Protein AF-A0A2V6I9Y5-F1 (afdb_monomer_lite)

Sequence (95 aa):
MKIVIERTWASLIGVASTTIGILTFGSIVHIPTLDAVVHIITGVIFIAGAWINKGQYVGRTNRWLGIVYIVFGAIGMNWAHIIVGIISILVGLLT

Radius of gyration: 13.52 Å; chains: 1; bounding box: 34×25×37 Å

Foldseek 3Di:
DVLVLLLVVLLVQLVVLLVQLVVVVVVNHDDPNVSSVVSVVSSVCSNCCCPVVSNPCQLVVLQVQLVVLCVVCVVVVNVVSNVSSVVSNVSSVVD

pLDDT: mean 84.69, std 4.12, range [64.62, 90.94]

Structure (mmCIF, N/CA/C/O backbone):
data_AF-A0A2V6I9Y5-F1
#
_entry.id   AF-A0A2V6I9Y5-F1
#
loop_
_atom_site.group_PDB
_atom_site.id
_atom_site.type_symbol
_atom_site.label_atom_id
_atom_site.label_alt_id
_atom_site.label_comp_id
_atom_site.label_asym_id
_atom_site.label_entity_id
_atom_site.label_seq_id
_atom_site.pdbx_PDB_ins_code
_atom_site.Cartn_x
_atom_site.Cartn_y
_atom_site.Cartn_z
_atom_site.occupancy
_atom_site.B_iso_or_equiv
_atom_site.auth_seq_id
_atom_site.auth_comp_id
_atom_site.auth_asym_id
_atom_site.auth_atom_id
_atom_site.pdbx_PDB_model_num
ATOM 1 N N . MET A 1 1 ? -18.318 -0.557 12.992 1.00 64.62 1 MET A N 1
ATOM 2 C CA . MET A 1 1 ? -18.020 -1.205 11.692 1.00 64.62 1 MET A CA 1
ATOM 3 C C . MET A 1 1 ? -16.980 -0.459 10.871 1.00 64.62 1 MET A C 1
ATOM 5 O O . MET A 1 1 ? -16.002 -1.093 10.515 1.00 64.62 1 MET A O 1
ATOM 9 N N . LYS A 1 2 ? -17.125 0.854 10.627 1.00 75.44 2 LYS A N 1
ATOM 10 C CA . LYS A 1 2 ? -16.178 1.642 9.814 1.00 75.44 2 LYS A CA 1
ATOM 11 C C . LYS A 1 2 ? -14.701 1.465 10.207 1.00 75.44 2 LYS A C 1
ATOM 13 O O . LYS A 1 2 ? -13.904 1.051 9.382 1.00 75.44 2 LYS A O 1
ATOM 18 N N . ILE A 1 3 ? -14.388 1.624 11.494 1.00 78.94 3 ILE A N 1
ATOM 19 C CA . ILE A 1 3 ? -13.027 1.424 12.025 1.00 78.94 3 ILE A CA 1
ATOM 20 C C . ILE A 1 3 ? -12.506 0.005 11.753 1.00 78.94 3 ILE A C 1
ATOM 22 O O . ILE A 1 3 ? -11.343 -0.181 11.436 1.00 78.94 3 ILE A O 1
ATOM 26 N N . VAL A 1 4 ? -13.349 -1.023 11.872 1.00 82.19 4 VAL A N 1
ATOM 27 C CA . VAL A 1 4 ? -12.920 -2.407 11.610 1.00 82.19 4 VAL A CA 1
ATOM 28 C C . VAL A 1 4 ? -12.585 -2.578 10.126 1.00 82.19 4 VAL A C 1
ATOM 30 O O . VAL A 1 4 ? -11.530 -3.109 9.809 1.00 82.19 4 VAL A O 1
ATOM 33 N N . ILE A 1 5 ? -13.428 -2.046 9.235 1.00 81.00 5 ILE A N 1
ATOM 34 C CA . ILE A 1 5 ? -13.229 -2.080 7.779 1.00 81.00 5 ILE A CA 1
ATOM 35 C C . ILE A 1 5 ? -11.936 -1.352 7.386 1.00 81.00 5 ILE A C 1
ATOM 37 O O . ILE A 1 5 ? -11.101 -1.926 6.691 1.00 81.00 5 ILE A O 1
ATOM 41 N N . GLU A 1 6 ? -11.725 -0.129 7.876 1.00 81.62 6 GLU A N 1
ATOM 42 C CA . GLU A 1 6 ? -10.515 0.658 7.611 1.00 81.62 6 GLU A CA 1
ATOM 43 C C . GLU A 1 6 ? -9.248 -0.078 8.072 1.00 81.62 6 GLU A C 1
ATOM 45 O O . GLU A 1 6 ? -8.271 -0.162 7.330 1.00 81.62 6 GLU A O 1
ATOM 50 N N . ARG A 1 7 ? -9.267 -0.667 9.276 1.00 84.38 7 ARG A N 1
ATOM 51 C CA . ARG A 1 7 ? -8.130 -1.427 9.822 1.00 84.38 7 ARG A CA 1
ATOM 52 C C . ARG A 1 7 ? -7.841 -2.693 9.030 1.00 84.38 7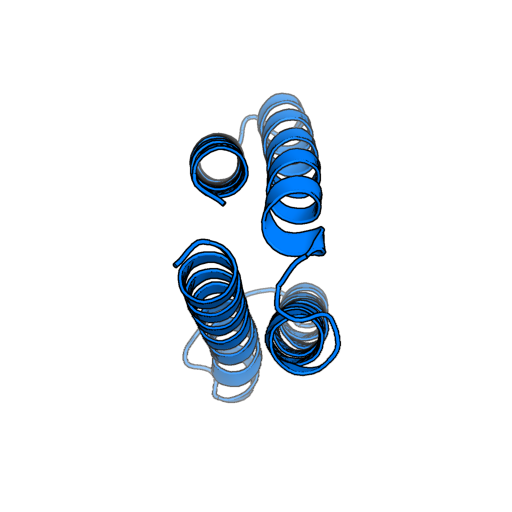 ARG A C 1
ATOM 54 O O . ARG A 1 7 ? -6.672 -2.996 8.787 1.00 84.38 7 ARG A O 1
ATOM 61 N N . THR A 1 8 ? -8.879 -3.422 8.625 1.00 85.50 8 THR A N 1
ATOM 62 C CA . THR A 1 8 ? -8.735 -4.627 7.807 1.00 85.50 8 THR A CA 1
ATOM 63 C C . THR A 1 8 ? -8.126 -4.283 6.454 1.00 85.50 8 THR A C 1
ATOM 65 O O . THR A 1 8 ? -7.122 -4.883 6.082 1.00 85.50 8 THR A O 1
ATOM 68 N N . TRP A 1 9 ? -8.648 -3.271 5.756 1.00 83.12 9 TRP A N 1
ATOM 69 C CA . TRP A 1 9 ? -8.106 -2.853 4.461 1.00 83.12 9 TRP A CA 1
ATOM 70 C C . TRP A 1 9 ? -6.672 -2.347 4.556 1.00 83.12 9 TRP A C 1
ATOM 72 O O . TRP A 1 9 ? -5.827 -2.748 3.760 1.00 83.12 9 TRP A O 1
ATOM 82 N N . ALA A 1 10 ? -6.371 -1.526 5.561 1.00 83.56 10 ALA A N 1
ATOM 83 C CA . ALA A 1 10 ? -5.017 -1.051 5.813 1.00 83.56 10 ALA A CA 1
ATOM 84 C C . ALA A 1 10 ? -4.030 -2.192 6.048 1.00 83.56 10 ALA A C 1
ATOM 86 O O . ALA A 1 10 ? -2.936 -2.191 5.496 1.00 83.56 10 ALA A O 1
ATOM 87 N N . SER A 1 11 ? -4.435 -3.180 6.850 1.00 86.50 11 SER A N 1
ATOM 88 C CA . SER A 1 11 ? -3.600 -4.339 7.153 1.00 86.50 11 SER A CA 1
ATOM 89 C C . SER A 1 11 ? -3.404 -5.208 5.914 1.00 86.50 11 SER A C 1
ATOM 91 O O . SER A 1 11 ? -2.284 -5.625 5.656 1.00 86.50 11 SER A O 1
ATOM 93 N N . LEU A 1 12 ? -4.451 -5.432 5.113 1.00 87.31 12 LEU A N 1
ATOM 94 C CA . LEU A 1 12 ? -4.361 -6.197 3.866 1.00 87.31 12 LEU A CA 1
ATOM 95 C C . LEU A 1 12 ? -3.427 -5.530 2.850 1.00 87.31 12 LEU A C 1
ATOM 97 O O . LEU A 1 12 ? -2.531 -6.190 2.330 1.00 87.31 12 LEU A O 1
ATOM 101 N N . ILE A 1 13 ? -3.593 -4.224 2.610 1.00 86.25 13 ILE A N 1
ATOM 102 C CA . ILE A 1 13 ? -2.711 -3.449 1.721 1.00 86.25 13 ILE A CA 1
ATOM 103 C C . ILE A 1 13 ? -1.276 -3.492 2.245 1.00 86.25 13 ILE A C 1
ATOM 105 O O . ILE A 1 13 ? -0.333 -3.739 1.492 1.00 86.25 13 ILE A O 1
ATOM 109 N N . GLY A 1 14 ? -1.119 -3.275 3.549 1.00 88.06 14 GLY A N 1
ATOM 110 C CA . GLY A 1 14 ? 0.176 -3.240 4.195 1.00 88.06 14 GLY A CA 1
ATOM 111 C C . GLY A 1 14 ? 0.919 -4.571 4.110 1.00 88.06 14 GLY A C 1
ATOM 112 O O . GLY A 1 14 ? 2.088 -4.598 3.728 1.00 88.06 14 GLY A O 1
ATOM 113 N N . VAL A 1 15 ? 0.233 -5.683 4.384 1.00 90.62 15 VAL A N 1
ATOM 114 C CA . VAL A 1 15 ? 0.782 -7.038 4.254 1.00 90.62 15 VAL A CA 1
ATOM 115 C C . VAL A 1 15 ? 1.135 -7.334 2.801 1.00 90.62 15 VAL A C 1
ATOM 117 O O . VAL A 1 15 ? 2.272 -7.709 2.544 1.00 90.62 15 VAL A O 1
ATOM 120 N N . ALA A 1 16 ? 0.231 -7.094 1.845 1.00 87.56 16 ALA A N 1
ATOM 121 C CA . ALA A 1 16 ? 0.499 -7.354 0.429 1.00 87.56 16 ALA A CA 1
ATOM 122 C C . ALA A 1 16 ? 1.732 -6.587 -0.079 1.00 87.56 16 ALA A C 1
ATOM 124 O O . ALA A 1 16 ? 2.621 -7.181 -0.688 1.00 87.56 16 ALA A O 1
ATOM 125 N N . SER A 1 17 ? 1.828 -5.289 0.232 1.00 88.00 17 SER A N 1
ATOM 126 C CA . SER A 1 17 ? 2.981 -4.465 -0.151 1.00 88.00 17 SER A CA 1
ATOM 127 C C . SER A 1 17 ? 4.271 -4.951 0.514 1.00 88.00 17 SER A C 1
ATOM 129 O O . SER A 1 17 ? 5.286 -5.122 -0.157 1.00 88.00 17 SER A O 1
ATOM 131 N N . THR A 1 18 ? 4.229 -5.242 1.817 1.00 89.94 18 THR A N 1
ATOM 132 C CA . THR A 1 18 ? 5.394 -5.752 2.559 1.00 89.94 18 THR A CA 1
ATOM 133 C C . THR A 1 18 ? 5.874 -7.083 1.977 1.00 89.94 18 THR A C 1
ATOM 135 O O . THR A 1 18 ? 7.069 -7.273 1.762 1.00 89.94 18 THR A O 1
ATOM 138 N N . THR A 1 19 ? 4.946 -7.994 1.670 1.00 89.88 19 THR A N 1
ATOM 139 C CA . THR A 1 19 ? 5.241 -9.299 1.074 1.00 89.88 19 THR A CA 1
ATOM 140 C C . THR A 1 19 ? 5.910 -9.152 -0.290 1.00 89.88 19 THR A C 1
ATOM 142 O O . THR A 1 19 ? 6.942 -9.778 -0.500 1.00 89.88 19 THR A O 1
ATOM 145 N N . ILE A 1 20 ? 5.403 -8.301 -1.191 1.00 86.44 20 ILE A N 1
ATOM 146 C CA . ILE A 1 20 ? 6.032 -8.058 -2.506 1.00 86.44 20 ILE A CA 1
ATOM 147 C C . ILE A 1 20 ? 7.494 -7.616 -2.343 1.00 86.44 20 ILE A C 1
ATOM 149 O O . ILE A 1 20 ? 8.391 -8.159 -2.993 1.00 86.44 20 ILE A O 1
ATOM 153 N N . GLY A 1 21 ? 7.744 -6.673 -1.431 1.00 84.19 21 GLY A N 1
ATOM 154 C CA . GLY A 1 21 ? 9.094 -6.194 -1.155 1.00 84.19 21 GLY A CA 1
ATOM 155 C C . GLY A 1 21 ? 10.013 -7.290 -0.602 1.00 84.19 21 GLY A C 1
ATOM 156 O O . GLY A 1 21 ? 11.109 -7.484 -1.121 1.00 84.19 21 GLY A O 1
ATOM 157 N N . ILE A 1 22 ? 9.560 -8.067 0.389 1.00 90.12 22 ILE A N 1
ATOM 158 C CA . ILE A 1 22 ? 10.347 -9.167 0.982 1.00 90.12 22 ILE A CA 1
ATOM 159 C C . ILE A 1 22 ? 10.649 -10.264 -0.045 1.00 90.12 22 ILE A C 1
ATOM 161 O O . ILE A 1 22 ? 11.782 -10.738 -0.124 1.00 90.12 22 ILE A O 1
ATOM 165 N N . LEU A 1 23 ? 9.663 -10.651 -0.860 1.00 88.88 23 LEU A N 1
ATOM 166 C CA . LEU A 1 23 ? 9.822 -11.696 -1.875 1.00 88.88 23 LEU A CA 1
ATOM 167 C C . LEU A 1 23 ? 10.863 -11.334 -2.944 1.00 88.88 23 LEU A C 1
ATOM 169 O O . LEU A 1 23 ? 11.426 -12.233 -3.569 1.00 88.88 23 LEU A O 1
ATOM 173 N N . THR A 1 24 ? 11.167 -10.045 -3.119 1.00 87.50 24 THR A N 1
ATOM 174 C CA . THR A 1 24 ? 12.252 -9.592 -4.000 1.00 87.50 24 THR A CA 1
ATOM 175 C C . THR A 1 24 ? 13.625 -9.997 -3.465 1.00 87.50 24 THR A C 1
ATOM 177 O O . THR A 1 24 ? 14.459 -10.503 -4.211 1.00 87.50 24 THR A O 1
ATOM 180 N N . PHE A 1 25 ? 13.845 -9.877 -2.153 1.00 85.12 25 PHE A N 1
ATOM 181 C CA . PHE A 1 25 ? 15.091 -10.310 -1.505 1.00 85.12 25 PHE A CA 1
ATOM 182 C C . PHE A 1 25 ? 15.225 -11.837 -1.416 1.00 85.12 25 PHE A C 1
ATOM 184 O O . PHE A 1 25 ? 16.327 -12.344 -1.233 1.00 85.12 25 PHE A O 1
ATOM 191 N N . GLY A 1 26 ? 14.118 -12.568 -1.581 1.00 84.94 26 GLY A N 1
ATOM 192 C CA . GLY A 1 26 ? 14.104 -14.022 -1.757 1.00 84.94 26 GLY A CA 1
ATOM 193 C C . GLY A 1 26 ? 14.235 -14.488 -3.212 1.00 84.94 26 GLY A C 1
ATOM 194 O O . GLY A 1 26 ? 14.099 -15.682 -3.460 1.00 84.94 26 GLY A O 1
ATOM 195 N N . SER A 1 27 ? 14.441 -13.575 -4.172 1.00 83.69 27 SER A N 1
ATOM 196 C CA . SER A 1 27 ? 14.505 -13.863 -5.619 1.00 83.69 27 SER A CA 1
ATOM 197 C C . SER A 1 27 ? 13.244 -14.525 -6.202 1.00 83.69 27 SER A C 1
ATOM 199 O O . SER A 1 27 ? 13.304 -15.202 -7.226 1.00 83.69 27 SER A O 1
ATOM 201 N N . ILE A 1 28 ? 12.086 -14.320 -5.567 1.00 88.75 28 ILE A N 1
ATOM 202 C CA . ILE A 1 28 ? 10.787 -14.842 -6.025 1.00 88.75 28 ILE A CA 1
ATOM 203 C C . ILE A 1 28 ? 10.093 -13.819 -6.935 1.00 88.75 28 ILE A C 1
ATOM 205 O O . ILE A 1 28 ? 9.479 -14.183 -7.936 1.00 88.75 28 ILE A O 1
ATOM 209 N N . VAL A 1 29 ? 10.210 -12.529 -6.606 1.00 82.44 29 VAL A N 1
ATOM 210 C CA . VAL A 1 29 ? 9.671 -11.407 -7.390 1.00 82.44 29 VAL A CA 1
ATOM 211 C C . VAL A 1 29 ? 10.829 -10.576 -7.938 1.00 82.44 29 VAL A C 1
ATOM 213 O O . VAL A 1 29 ? 11.791 -10.312 -7.228 1.00 82.44 29 VAL A O 1
ATOM 216 N N . HIS A 1 30 ? 10.742 -10.153 -9.199 1.00 86.00 30 HIS A N 1
ATOM 217 C CA . HIS A 1 30 ? 11.798 -9.386 -9.861 1.00 86.00 30 HIS A CA 1
ATOM 218 C C . HIS A 1 30 ? 11.339 -7.943 -10.090 1.00 86.00 30 HIS A C 1
ATOM 220 O O . HIS A 1 30 ? 10.745 -7.625 -11.117 1.00 86.00 30 HIS A O 1
ATOM 226 N N . ILE A 1 31 ? 11.612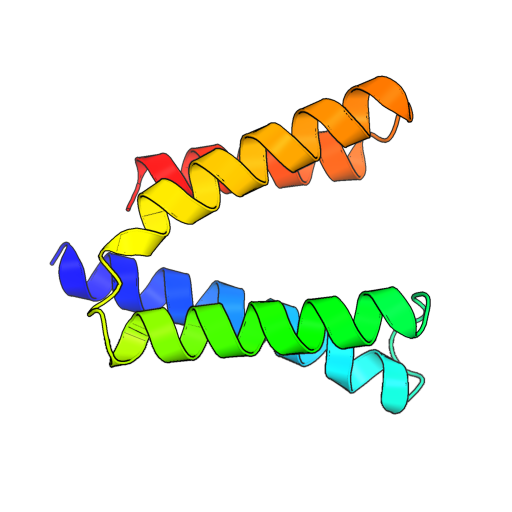 -7.079 -9.113 1.00 82.75 31 ILE A N 1
ATOM 227 C CA . ILE A 1 31 ? 11.448 -5.621 -9.201 1.00 82.75 31 ILE A CA 1
ATOM 228 C C . ILE A 1 31 ? 12.764 -4.937 -8.799 1.00 82.75 31 ILE A C 1
ATOM 230 O O . ILE A 1 31 ? 13.588 -5.566 -8.126 1.00 82.75 31 ILE A O 1
ATOM 234 N N . PRO A 1 32 ? 13.002 -3.673 -9.192 1.00 88.94 32 PRO A N 1
ATOM 235 C CA . PRO A 1 32 ? 14.173 -2.926 -8.744 1.00 88.94 32 PRO A CA 1
ATOM 236 C C . PRO A 1 32 ? 14.297 -2.917 -7.213 1.00 88.94 32 PRO A C 1
ATOM 238 O O . PRO A 1 32 ? 13.308 -2.756 -6.501 1.00 88.94 32 PRO A O 1
ATOM 241 N N . THR A 1 33 ? 15.519 -3.039 -6.687 1.00 86.94 33 THR A N 1
ATOM 242 C CA . THR A 1 33 ? 15.760 -3.093 -5.231 1.00 86.94 33 THR A CA 1
ATOM 243 C C . THR A 1 33 ? 15.203 -1.873 -4.501 1.00 86.94 33 THR A C 1
ATOM 245 O O . THR A 1 33 ? 14.670 -1.998 -3.400 1.00 86.94 33 THR A O 1
ATOM 248 N N . LEU A 1 34 ? 15.299 -0.691 -5.117 1.00 81.88 34 LEU A N 1
ATOM 249 C CA . LEU A 1 34 ? 14.738 0.534 -4.553 1.00 81.88 34 LEU A CA 1
ATOM 250 C C . LEU A 1 34 ? 13.210 0.439 -4.420 1.00 81.88 34 LEU A C 1
ATOM 252 O O . LEU A 1 34 ? 12.678 0.756 -3.358 1.00 81.88 34 LEU A O 1
ATOM 256 N N . ASP A 1 35 ? 12.522 -0.077 -5.440 1.00 78.50 35 ASP A N 1
ATOM 257 C CA . ASP A 1 35 ? 11.070 -0.281 -5.417 1.00 78.50 35 ASP A CA 1
ATOM 258 C C . ASP A 1 35 ? 10.672 -1.305 -4.347 1.00 78.50 35 ASP A C 1
ATOM 260 O O . ASP A 1 35 ? 9.693 -1.109 -3.627 1.00 78.50 35 ASP A O 1
ATOM 264 N N . ALA A 1 36 ? 11.467 -2.364 -4.166 1.00 84.00 36 ALA A N 1
ATOM 265 C CA . ALA A 1 36 ? 11.248 -3.344 -3.105 1.00 84.00 36 ALA A CA 1
ATOM 266 C C . ALA A 1 36 ? 11.331 -2.713 -1.705 1.00 84.00 36 ALA A C 1
ATOM 268 O O . ALA A 1 36 ? 10.468 -2.972 -0.864 1.00 84.00 36 ALA A O 1
ATOM 269 N N . VAL A 1 37 ? 12.322 -1.848 -1.461 1.00 85.25 37 VAL A N 1
ATOM 270 C CA . VAL A 1 37 ? 12.46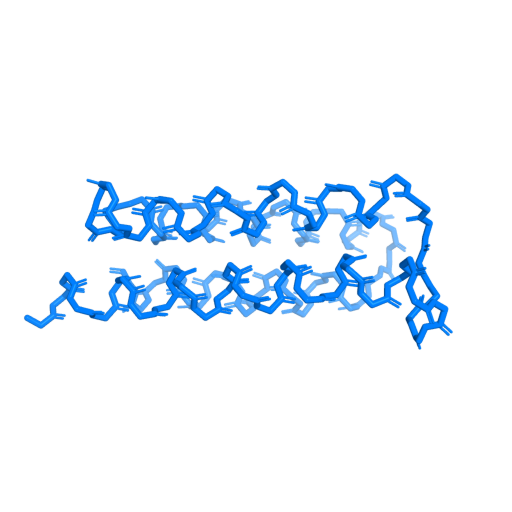6 -1.104 -0.194 1.00 85.25 37 VAL A CA 1
ATOM 271 C C . VAL A 1 37 ? 11.305 -0.133 0.025 1.00 85.25 37 VAL A C 1
ATOM 273 O O . VAL A 1 37 ? 10.843 0.022 1.156 1.00 85.25 37 VAL A O 1
ATOM 276 N N . VAL A 1 38 ? 10.793 0.493 -1.036 1.00 85.12 38 VAL A N 1
ATOM 277 C CA . VAL A 1 38 ? 9.585 1.324 -0.950 1.00 85.12 38 VAL A CA 1
ATOM 278 C C . VAL A 1 38 ? 8.375 0.464 -0.566 1.00 85.12 38 VAL A C 1
ATOM 280 O O . VAL A 1 38 ? 7.661 0.812 0.371 1.00 85.12 38 VAL A O 1
ATOM 283 N N . HIS A 1 39 ? 8.188 -0.702 -1.190 1.00 87.25 39 HIS A N 1
ATOM 284 C CA . HIS A 1 39 ? 7.081 -1.627 -0.912 1.00 87.25 39 HIS A CA 1
ATOM 285 C C . HIS A 1 39 ? 7.040 -2.141 0.539 1.00 87.25 39 HIS A C 1
ATOM 287 O O . HIS A 1 39 ? 6.019 -1.966 1.209 1.00 87.25 39 HIS A O 1
ATOM 293 N N . ILE A 1 40 ? 8.146 -2.730 1.009 1.00 87.31 40 ILE A N 1
ATOM 294 C CA . ILE A 1 40 ? 8.805 -2.372 2.273 1.00 87.31 40 ILE A CA 1
ATOM 295 C C . ILE A 1 40 ? 8.084 -1.427 3.242 1.00 87.31 40 ILE A C 1
ATOM 297 O O . ILE A 1 40 ? 7.148 -1.748 3.981 1.00 87.31 40 ILE A O 1
ATOM 301 N N . ILE A 1 41 ? 8.632 -0.217 3.241 1.00 86.56 41 ILE A N 1
ATOM 302 C CA . ILE A 1 41 ? 8.308 0.895 4.121 1.00 86.56 41 ILE A CA 1
ATOM 303 C C . ILE A 1 41 ? 6.827 1.256 4.015 1.00 86.56 41 ILE A C 1
ATOM 305 O O . ILE A 1 41 ? 6.156 1.403 5.037 1.00 86.56 41 ILE A O 1
ATOM 309 N N . THR A 1 42 ? 6.289 1.357 2.799 1.00 85.25 42 THR A N 1
ATOM 310 C CA . THR A 1 42 ? 4.876 1.668 2.568 1.00 85.25 42 THR A CA 1
ATOM 311 C C . THR A 1 42 ? 3.974 0.619 3.210 1.00 85.25 42 THR A C 1
ATOM 313 O O . THR A 1 42 ? 2.999 0.974 3.874 1.00 85.25 42 THR A O 1
ATOM 316 N N . GLY A 1 43 ? 4.318 -0.663 3.083 1.00 87.69 43 GLY A N 1
ATOM 317 C CA . GLY A 1 43 ? 3.565 -1.757 3.676 1.00 87.69 43 GLY A CA 1
ATOM 318 C C . GLY A 1 43 ? 3.525 -1.685 5.204 1.00 87.69 43 GLY A C 1
ATOM 319 O O . GLY A 1 43 ? 2.448 -1.730 5.806 1.00 87.69 43 GLY A O 1
ATOM 320 N N . VAL A 1 44 ? 4.681 -1.456 5.829 1.00 87.88 44 VAL A N 1
ATOM 321 C CA . VAL A 1 44 ? 4.797 -1.270 7.284 1.00 87.88 44 VAL A CA 1
ATOM 322 C C . VAL A 1 44 ? 4.005 -0.052 7.762 1.00 87.88 44 VAL A C 1
ATOM 324 O O . VAL A 1 44 ? 3.307 -0.144 8.770 1.00 87.88 44 VAL A O 1
ATOM 327 N N . ILE A 1 45 ? 4.050 1.071 7.037 1.00 85.12 45 ILE A N 1
ATOM 328 C CA . ILE A 1 45 ? 3.280 2.282 7.370 1.00 85.12 45 ILE A CA 1
ATOM 329 C C . ILE A 1 45 ? 1.775 2.003 7.335 1.00 85.12 45 ILE A C 1
ATOM 331 O O . ILE A 1 45 ? 1.049 2.461 8.218 1.00 85.12 45 ILE A O 1
ATOM 335 N N . PHE A 1 46 ? 1.293 1.238 6.356 1.00 85.12 46 PHE A N 1
ATOM 336 C CA . PHE A 1 46 ? -0.117 0.859 6.273 1.00 85.12 46 PHE A CA 1
ATOM 337 C C . PHE A 1 46 ? -0.546 -0.036 7.440 1.00 85.12 46 PHE A C 1
ATOM 339 O O . PHE A 1 46 ? -1.584 0.227 8.052 1.00 85.12 46 PHE A O 1
ATOM 346 N N . ILE A 1 47 ? 0.271 -1.029 7.810 1.00 86.75 47 ILE A N 1
ATOM 347 C CA . ILE A 1 47 ? 0.025 -1.865 8.994 1.00 86.75 47 ILE A CA 1
ATOM 348 C C . ILE A 1 47 ? 0.026 -0.985 10.249 1.00 86.75 47 ILE A C 1
ATOM 350 O O . ILE A 1 47 ? -0.962 -0.944 10.977 1.00 86.75 47 ILE A O 1
ATOM 354 N N . ALA A 1 48 ? 1.084 -0.212 10.492 1.00 83.81 48 ALA A N 1
ATOM 355 C CA . ALA A 1 48 ? 1.184 0.664 11.657 1.00 83.81 48 ALA A CA 1
ATOM 356 C C . ALA A 1 48 ? 0.012 1.661 11.727 1.00 83.81 48 ALA A C 1
ATOM 358 O O . ALA A 1 48 ? -0.594 1.834 12.783 1.00 83.81 48 ALA A O 1
ATOM 359 N N . GLY A 1 49 ? -0.385 2.253 10.599 1.00 79.75 49 GLY A N 1
ATOM 360 C CA . GLY A 1 49 ? -1.546 3.137 10.489 1.00 79.75 49 GLY A CA 1
ATOM 361 C C . GLY A 1 49 ? -2.877 2.441 10.797 1.00 79.75 49 GLY A C 1
ATOM 362 O O . GLY A 1 49 ? -3.756 3.050 11.414 1.00 79.75 49 GLY A O 1
ATOM 363 N N . ALA A 1 50 ? -3.015 1.159 10.449 1.00 83.75 50 ALA A N 1
ATOM 364 C CA . ALA A 1 50 ? -4.158 0.334 10.831 1.00 83.75 50 ALA A CA 1
ATOM 365 C C . ALA A 1 50 ? -4.276 0.202 12.357 1.00 83.75 50 ALA A C 1
ATOM 367 O O . ALA A 1 50 ? -5.362 0.311 12.926 1.00 83.75 50 ALA A O 1
ATOM 368 N N . TRP A 1 51 ? -3.166 -0.041 13.050 1.00 84.62 51 TRP A N 1
ATOM 369 C CA . TRP A 1 51 ? -3.202 -0.367 14.478 1.00 84.62 51 TRP A CA 1
ATOM 370 C C . TRP A 1 51 ? -3.118 0.871 15.377 1.00 84.62 51 TRP A C 1
ATOM 372 O O . TRP A 1 51 ? -3.907 0.981 16.312 1.00 84.62 51 TRP A O 1
ATOM 382 N N . ILE A 1 52 ? -2.244 1.827 15.056 1.00 86.06 52 ILE A N 1
ATOM 383 C CA . ILE A 1 52 ? -2.007 3.043 15.850 1.00 86.06 52 ILE A CA 1
ATOM 384 C C . ILE A 1 52 ? -3.124 4.065 15.621 1.00 86.06 52 ILE A C 1
ATOM 386 O O . ILE A 1 52 ? -3.735 4.552 16.567 1.00 86.06 52 ILE A O 1
ATOM 390 N N . ASN A 1 53 ? -3.440 4.350 14.355 1.00 81.69 53 ASN A N 1
ATOM 391 C CA . ASN A 1 53 ? -4.411 5.384 13.979 1.00 81.69 53 ASN A CA 1
ATOM 392 C C . ASN A 1 53 ? -5.803 4.818 13.689 1.00 81.69 53 ASN A C 1
ATOM 394 O O . ASN A 1 53 ? -6.633 5.491 13.080 1.00 81.69 53 ASN A O 1
ATOM 398 N N . LYS A 1 54 ? -6.059 3.564 14.085 1.00 81.81 54 LYS A N 1
ATOM 399 C CA . LYS A 1 54 ? -7.338 2.870 13.877 1.00 81.81 54 LYS A CA 1
ATOM 400 C C . LYS A 1 54 ? -7.825 2.905 12.417 1.00 81.81 54 LYS A C 1
ATOM 402 O O . LYS A 1 54 ? -9.024 2.839 12.186 1.00 81.81 54 LYS A O 1
ATOM 407 N N . GLY A 1 55 ? -6.917 3.011 11.443 1.00 73.38 55 GLY A N 1
ATOM 408 C CA . GLY A 1 55 ? -7.269 3.089 10.023 1.00 73.38 55 GLY A CA 1
ATOM 409 C C . GLY A 1 55 ? -7.829 4.442 9.548 1.00 73.38 55 GLY A C 1
ATOM 410 O O . GLY A 1 55 ? -8.164 4.568 8.375 1.00 73.38 55 GLY A O 1
ATOM 411 N N . GLN A 1 56 ? -7.843 5.480 10.392 1.00 79.38 56 GLN A N 1
ATOM 412 C CA . GLN A 1 56 ? -8.457 6.789 10.103 1.00 79.38 56 GLN A CA 1
ATOM 413 C C . GLN A 1 56 ? -7.964 7.457 8.803 1.00 79.38 56 GLN A C 1
ATOM 415 O O . GLN A 1 56 ? -8.668 8.270 8.202 1.00 79.38 56 GLN A O 1
ATOM 420 N N . TYR A 1 57 ? -6.744 7.143 8.359 1.00 80.62 57 TYR A N 1
ATOM 421 C CA . TYR A 1 57 ? -6.137 7.760 7.177 1.00 80.62 57 TYR A CA 1
ATOM 422 C C . TYR A 1 57 ? -6.231 6.913 5.910 1.00 80.62 57 TYR A C 1
ATOM 424 O O . TYR A 1 57 ? -5.908 7.407 4.838 1.00 80.62 57 TYR A O 1
ATOM 432 N N . VAL A 1 58 ? -6.711 5.676 5.996 1.00 79.62 58 VAL A N 1
ATOM 433 C CA . VAL A 1 58 ? -6.662 4.689 4.904 1.00 79.62 58 VAL A CA 1
ATOM 434 C C . VAL A 1 58 ? -7.406 5.188 3.678 1.00 79.62 58 VAL A C 1
ATOM 436 O O . VAL A 1 58 ? -6.852 5.166 2.580 1.00 79.62 58 VAL A O 1
ATOM 439 N N . GLY A 1 59 ? -8.603 5.744 3.876 1.00 83.19 59 GLY A N 1
ATOM 440 C CA . GLY A 1 59 ? -9.392 6.306 2.787 1.00 83.19 59 GLY A CA 1
ATOM 441 C C . GLY A 1 59 ? -8.732 7.500 2.107 1.00 83.19 59 GLY A C 1
ATOM 442 O O . GLY A 1 59 ? -8.776 7.661 0.887 1.00 83.19 59 GLY A O 1
ATOM 443 N N . ARG A 1 60 ? -8.084 8.375 2.884 1.00 85.38 60 ARG A N 1
ATOM 444 C CA . ARG A 1 60 ? -7.373 9.540 2.336 1.00 85.38 60 ARG A CA 1
ATOM 445 C C . ARG A 1 60 ? -6.085 9.115 1.624 1.00 85.38 60 ARG A C 1
ATOM 447 O O . ARG A 1 60 ? -5.854 9.565 0.507 1.00 85.38 60 ARG A O 1
ATOM 454 N N . THR A 1 61 ? -5.288 8.240 2.231 1.00 83.19 61 THR A N 1
ATOM 455 C CA . THR A 1 61 ? -4.026 7.741 1.674 1.00 83.19 61 THR A CA 1
ATOM 456 C C . THR A 1 61 ? -4.255 7.000 0.361 1.00 83.19 61 THR A C 1
ATOM 458 O O . THR A 1 61 ? -3.563 7.284 -0.608 1.00 83.19 61 THR A O 1
ATOM 461 N N . ASN A 1 62 ? -5.269 6.132 0.285 1.00 84.50 62 ASN A N 1
ATOM 462 C CA . ASN A 1 62 ? -5.620 5.421 -0.947 1.00 84.50 62 ASN A CA 1
ATOM 463 C C . ASN A 1 62 ? -6.115 6.353 -2.064 1.00 84.50 62 ASN A C 1
ATOM 465 O O . ASN A 1 62 ? -5.748 6.181 -3.219 1.00 84.50 62 ASN A O 1
ATOM 469 N N . ARG A 1 63 ? -6.878 7.406 -1.749 1.00 89.19 63 ARG A N 1
ATOM 470 C CA . ARG A 1 63 ? -7.255 8.398 -2.772 1.00 89.19 63 ARG A CA 1
ATOM 471 C C . ARG A 1 63 ? -6.039 9.120 -3.351 1.00 89.19 63 ARG A C 1
ATOM 473 O O . ARG A 1 63 ? -5.940 9.247 -4.566 1.00 89.19 63 ARG A O 1
ATOM 480 N N . TRP A 1 64 ? -5.103 9.549 -2.504 1.00 86.25 64 TRP A N 1
ATOM 481 C CA . TRP A 1 64 ? -3.878 10.208 -2.970 1.00 86.25 64 TRP A CA 1
ATOM 482 C C . TRP A 1 64 ? -2.954 9.264 -3.738 1.00 86.25 64 TRP A C 1
ATOM 484 O O . TRP A 1 64 ? -2.493 9.634 -4.813 1.00 86.25 64 TRP A O 1
ATOM 494 N N . LEU A 1 65 ? -2.733 8.042 -3.240 1.00 84.44 65 LEU A N 1
ATOM 495 C CA . LEU A 1 65 ? -1.998 6.998 -3.964 1.00 84.44 65 LEU A CA 1
ATOM 496 C C . LEU A 1 65 ? -2.629 6.738 -5.325 1.00 84.44 65 LEU A C 1
ATOM 498 O O . LEU A 1 65 ? -1.927 6.725 -6.330 1.00 84.44 65 LEU A O 1
ATOM 502 N N . GLY A 1 66 ? -3.951 6.595 -5.364 1.00 87.12 66 GLY A N 1
ATOM 503 C CA . GLY A 1 66 ? -4.693 6.380 -6.591 1.00 87.12 66 GLY A CA 1
ATOM 504 C C . GLY A 1 66 ? -4.479 7.482 -7.626 1.00 87.12 66 GLY A C 1
ATOM 505 O O . GLY A 1 66 ? -4.172 7.188 -8.779 1.00 87.12 66 GLY A O 1
ATOM 506 N N . ILE A 1 67 ? -4.549 8.748 -7.201 1.00 90.56 67 ILE A N 1
ATOM 507 C CA . ILE A 1 67 ? -4.259 9.905 -8.062 1.00 90.56 67 ILE A CA 1
ATOM 508 C C . ILE A 1 67 ? -2.816 9.854 -8.578 1.00 90.56 67 ILE A C 1
ATOM 510 O O . ILE A 1 67 ? -2.599 10.006 -9.778 1.00 90.56 67 ILE A O 1
ATOM 514 N N . VAL A 1 68 ? -1.837 9.608 -7.701 1.00 86.69 68 VAL A N 1
ATOM 515 C CA . VAL A 1 68 ? -0.418 9.515 -8.083 1.00 86.69 68 VAL A CA 1
ATOM 516 C C . VAL A 1 68 ? -0.214 8.417 -9.127 1.00 86.69 68 VAL A C 1
ATOM 518 O O . VAL A 1 68 ? 0.356 8.679 -10.183 1.00 86.69 68 VAL A O 1
ATOM 521 N N . TYR A 1 69 ? -0.740 7.216 -8.885 1.00 84.75 69 TYR A N 1
ATOM 522 C CA . TYR A 1 69 ? -0.639 6.089 -9.811 1.00 84.75 69 TYR A CA 1
ATOM 523 C C . TYR A 1 69 ? -1.285 6.377 -11.173 1.00 84.75 69 TYR A C 1
ATOM 525 O O . TYR A 1 69 ? -0.695 6.045 -12.200 1.00 84.75 69 TYR A O 1
ATOM 533 N N . ILE A 1 70 ? -2.446 7.040 -11.207 1.00 90.50 70 ILE A N 1
ATOM 534 C CA . ILE A 1 70 ? -3.097 7.440 -12.465 1.00 90.50 70 ILE A CA 1
ATOM 535 C C . ILE A 1 70 ? -2.238 8.456 -13.224 1.00 90.50 70 ILE A C 1
ATOM 537 O O . ILE A 1 70 ? -2.029 8.287 -14.422 1.00 90.50 70 ILE A O 1
ATOM 541 N N . VAL A 1 71 ? -1.714 9.484 -12.548 1.00 89.62 71 VAL A N 1
ATOM 542 C CA . VAL A 1 71 ? -0.883 10.522 -13.183 1.00 89.62 71 VAL A CA 1
ATOM 543 C C . VAL A 1 71 ? 0.407 9.924 -13.744 1.00 89.62 71 VAL A C 1
ATOM 545 O O . VAL A 1 71 ? 0.722 10.138 -14.914 1.00 89.62 71 VAL A O 1
ATOM 548 N N . PHE A 1 72 ? 1.126 9.124 -12.953 1.00 80.69 72 PHE A N 1
ATOM 549 C CA . PHE A 1 72 ? 2.336 8.436 -13.414 1.00 80.69 72 PHE A CA 1
ATOM 550 C C . PHE A 1 72 ? 2.036 7.456 -14.551 1.00 80.69 72 PHE A C 1
ATOM 552 O O . PHE A 1 72 ? 2.765 7.416 -15.543 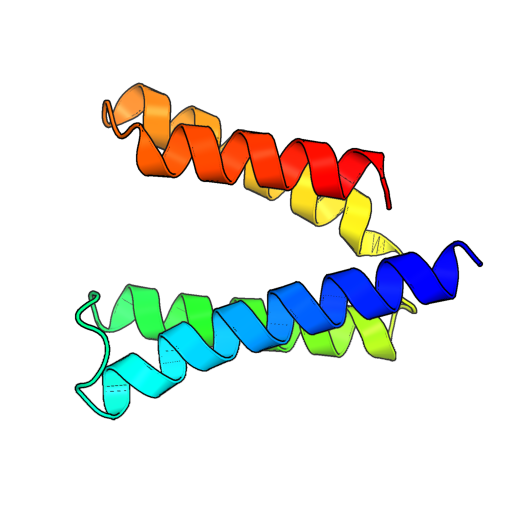1.00 80.69 72 PHE A O 1
ATOM 559 N N . GLY A 1 73 ? 0.941 6.702 -14.440 1.00 84.12 73 GLY A N 1
ATOM 560 C CA . GLY A 1 73 ? 0.487 5.789 -15.481 1.00 84.12 73 GLY A CA 1
ATOM 561 C C . GLY A 1 73 ? 0.153 6.500 -16.791 1.00 84.12 73 GLY A C 1
ATOM 562 O O . GLY A 1 73 ? 0.531 6.014 -17.851 1.00 84.12 73 GLY A O 1
ATOM 563 N N . ALA A 1 74 ? -0.483 7.672 -16.734 1.00 88.12 74 ALA A N 1
ATOM 564 C CA . ALA A 1 74 ? -0.804 8.470 -17.915 1.00 88.12 74 ALA A CA 1
ATOM 565 C C . ALA A 1 74 ? 0.453 9.032 -18.600 1.00 88.12 74 ALA A C 1
ATOM 567 O O . ALA A 1 74 ? 0.568 8.940 -19.819 1.00 88.12 74 ALA A O 1
ATOM 568 N N . ILE A 1 75 ? 1.415 9.556 -17.830 1.00 89.12 75 ILE A N 1
ATOM 569 C CA . ILE A 1 75 ? 2.679 10.091 -18.369 1.00 89.12 75 ILE A CA 1
ATOM 570 C C . ILE A 1 75 ? 3.517 8.978 -19.016 1.00 89.12 75 ILE A C 1
ATOM 572 O O . ILE A 1 75 ? 4.077 9.168 -20.091 1.00 89.12 75 ILE A O 1
ATOM 576 N N . GLY A 1 76 ? 3.596 7.809 -18.374 1.00 81.69 76 GLY A N 1
ATOM 577 C CA . GLY A 1 76 ? 4.386 6.671 -18.852 1.00 81.69 76 GLY A CA 1
ATOM 578 C C . GLY A 1 76 ? 3.653 5.719 -19.802 1.00 81.69 76 GLY A C 1
ATOM 579 O O . GLY A 1 76 ? 4.213 4.676 -20.132 1.00 81.69 76 GLY A O 1
ATOM 580 N N . MET A 1 77 ? 2.402 6.014 -20.186 1.00 87.38 77 MET A N 1
ATOM 581 C CA . MET A 1 77 ? 1.501 5.096 -20.909 1.00 87.38 77 MET A CA 1
ATOM 582 C C . MET A 1 77 ? 1.444 3.683 -20.290 1.00 87.38 77 MET A C 1
ATOM 584 O O . MET A 1 77 ? 1.386 2.667 -20.983 1.00 87.38 77 MET A O 1
ATOM 588 N N . ASN A 1 78 ? 1.476 3.609 -18.958 1.00 84.00 78 ASN A N 1
ATOM 589 C CA . ASN A 1 78 ? 1.519 2.366 -18.201 1.00 84.00 78 ASN A CA 1
ATOM 590 C C . ASN A 1 78 ? 0.131 2.025 -17.641 1.00 84.00 78 ASN A C 1
ATOM 592 O O . ASN A 1 78 ? -0.275 2.494 -16.574 1.00 84.00 78 ASN A O 1
ATOM 596 N N . TRP A 1 79 ? -0.584 1.155 -18.355 1.00 82.69 79 TRP A N 1
ATOM 597 C CA . TRP A 1 79 ? -1.933 0.716 -17.994 1.00 82.69 79 TRP A CA 1
ATOM 598 C C . TRP A 1 79 ? -2.024 0.049 -16.621 1.00 82.69 79 TRP A C 1
ATOM 600 O O . TRP A 1 79 ? -3.022 0.233 -15.927 1.00 82.69 79 TRP A O 1
ATOM 610 N N . ALA A 1 80 ? -0.985 -0.674 -16.193 1.00 80.06 80 ALA A N 1
ATOM 611 C CA . ALA A 1 80 ? -0.982 -1.312 -14.880 1.00 80.06 80 ALA A CA 1
ATOM 612 C C . ALA A 1 80 ? -1.045 -0.268 -13.755 1.00 80.06 80 ALA A C 1
ATOM 614 O O . ALA A 1 80 ? -1.818 -0.429 -12.814 1.00 80.06 80 ALA A O 1
ATOM 615 N N . HIS A 1 81 ? -0.314 0.843 -13.890 1.00 80.88 81 HIS A N 1
ATOM 616 C CA . HIS A 1 81 ? -0.360 1.940 -12.920 1.00 80.88 81 HIS A CA 1
ATOM 617 C C . HIS A 1 81 ? -1.734 2.618 -12.899 1.00 80.88 81 HIS A C 1
ATOM 619 O O . HIS A 1 81 ? -2.266 2.884 -11.825 1.00 80.88 81 HIS A O 1
ATOM 625 N N . ILE A 1 82 ? -2.362 2.819 -14.061 1.00 84.88 82 ILE A N 1
ATOM 626 C CA . ILE A 1 82 ? -3.713 3.395 -14.137 1.00 84.88 82 ILE A CA 1
ATOM 627 C C . ILE A 1 82 ? -4.733 2.490 -13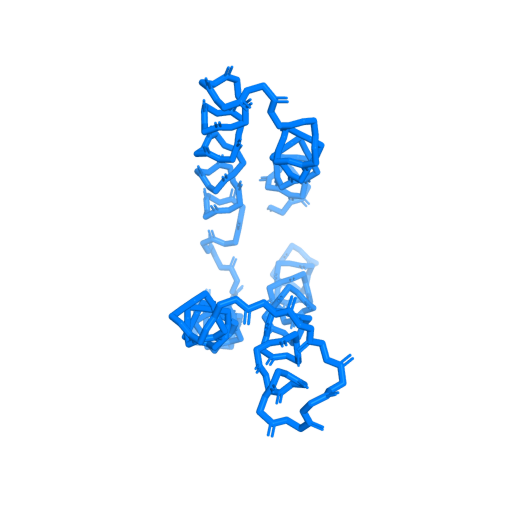.428 1.00 84.88 82 ILE A C 1
ATOM 629 O O . ILE A 1 82 ? -5.520 2.972 -12.614 1.00 84.88 82 ILE A O 1
ATOM 633 N N . ILE A 1 83 ? -4.695 1.179 -13.685 1.00 87.00 83 ILE A N 1
ATOM 634 C CA . ILE A 1 83 ? -5.607 0.202 -13.067 1.00 87.00 83 ILE A CA 1
ATOM 635 C C . ILE A 1 83 ? -5.416 0.164 -11.548 1.00 87.00 83 ILE A C 1
ATOM 637 O O . ILE A 1 83 ? -6.392 0.272 -10.804 1.00 87.00 83 ILE A O 1
ATOM 641 N N . VAL A 1 84 ? -4.167 0.064 -11.080 1.00 83.75 84 VAL A N 1
ATOM 642 C CA . VAL A 1 84 ? -3.841 0.109 -9.645 1.00 83.75 84 VAL A CA 1
ATOM 643 C C . VAL A 1 84 ? -4.349 1.407 -9.022 1.00 83.75 84 VAL A C 1
ATOM 645 O O . VAL A 1 84 ? -4.929 1.388 -7.935 1.00 83.75 84 VAL A O 1
ATOM 648 N N . GLY A 1 85 ? -4.205 2.528 -9.730 1.00 86.81 85 GLY A N 1
ATOM 649 C CA . GLY A 1 85 ? -4.673 3.817 -9.257 1.00 86.81 85 GLY A CA 1
ATOM 650 C C . GLY A 1 85 ? -6.197 3.896 -9.107 1.00 86.81 85 GLY A C 1
ATOM 651 O O . GLY A 1 85 ? -6.686 4.354 -8.074 1.00 86.81 85 GLY A O 1
ATOM 652 N N . ILE A 1 86 ? -6.957 3.368 -10.073 1.00 90.94 86 ILE A N 1
ATOM 653 C CA . ILE A 1 86 ? -8.426 3.277 -9.998 1.00 90.94 86 ILE A CA 1
ATOM 654 C C . ILE A 1 86 ? -8.858 2.403 -8.815 1.00 90.94 86 ILE A C 1
ATOM 656 O O . ILE A 1 86 ? -9.713 2.816 -8.029 1.00 90.94 86 ILE A O 1
ATOM 660 N N . ILE A 1 87 ? -8.251 1.223 -8.652 1.00 87.50 87 ILE A N 1
ATOM 661 C CA . ILE A 1 87 ? -8.548 0.316 -7.533 1.00 87.50 87 ILE A CA 1
ATOM 662 C C . ILE A 1 87 ? -8.282 1.018 -6.198 1.00 87.50 87 ILE A C 1
ATOM 664 O O . ILE A 1 87 ? -9.110 0.949 -5.291 1.00 87.50 87 ILE A O 1
ATOM 668 N N . SER A 1 88 ? -7.167 1.743 -6.085 1.00 84.94 88 SER A N 1
ATOM 669 C CA . SER A 1 88 ? -6.834 2.486 -4.871 1.00 84.94 88 SER A CA 1
ATOM 670 C C . SER A 1 88 ? -7.868 3.582 -4.576 1.00 84.94 88 SER A C 1
ATOM 672 O O . SER A 1 88 ? -8.353 3.660 -3.449 1.00 84.94 88 SER A O 1
ATOM 674 N N . ILE A 1 89 ? -8.330 4.351 -5.572 1.00 90.50 89 ILE A N 1
ATOM 675 C CA . ILE A 1 89 ? -9.424 5.320 -5.366 1.00 90.50 89 ILE A CA 1
ATOM 676 C C . ILE A 1 89 ? -10.697 4.628 -4.867 1.00 90.50 89 ILE A C 1
ATOM 678 O O . ILE A 1 89 ? -11.299 5.109 -3.907 1.00 90.50 89 ILE A O 1
ATOM 682 N N . LEU A 1 90 ? -11.093 3.503 -5.472 1.00 87.94 90 LEU A N 1
ATOM 683 C CA . LEU A 1 90 ? -12.288 2.758 -5.063 1.00 87.94 90 LEU A CA 1
ATOM 684 C C . LEU A 1 90 ? -12.188 2.280 -3.612 1.00 87.94 90 LEU A C 1
ATOM 686 O O . LEU A 1 90 ? -13.109 2.517 -2.833 1.00 87.94 90 LEU A O 1
ATOM 690 N N . VAL A 1 91 ? -11.055 1.690 -3.218 1.00 82.75 91 VAL A N 1
ATOM 691 C CA . VAL A 1 91 ? -10.804 1.325 -1.815 1.00 82.75 91 VAL A CA 1
ATOM 692 C C . VAL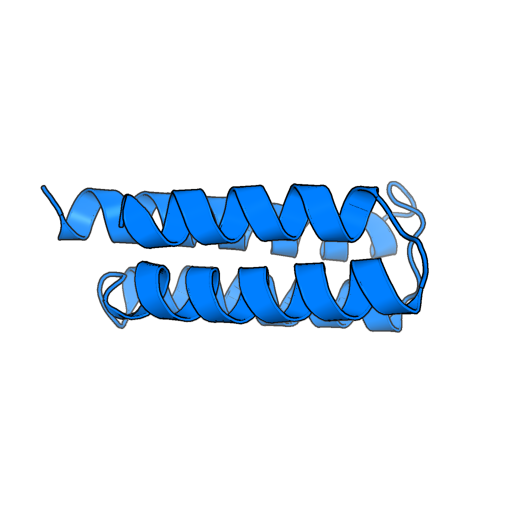 A 1 91 ? -10.922 2.560 -0.928 1.00 82.75 91 VAL A C 1
ATOM 694 O O . VAL A 1 91 ? -11.604 2.518 0.090 1.00 82.75 91 VAL A O 1
ATOM 697 N N . GLY A 1 92 ? -10.337 3.685 -1.344 1.00 84.12 92 GLY A N 1
ATOM 698 C CA . GLY A 1 92 ? -10.367 4.921 -0.573 1.00 84.12 92 GLY A CA 1
ATOM 699 C C . GLY A 1 92 ? -11.740 5.595 -0.446 1.00 84.12 92 GLY A C 1
ATOM 700 O O . GLY A 1 92 ? -11.907 6.456 0.417 1.00 84.12 92 GLY A O 1
ATOM 701 N N . LEU A 1 93 ? -12.709 5.232 -1.291 1.00 85.44 93 LEU A N 1
ATOM 702 C CA . LEU A 1 93 ? -14.113 5.650 -1.191 1.00 85.44 93 LEU A CA 1
ATOM 703 C C . LEU A 1 93 ? -14.949 4.705 -0.313 1.00 85.44 93 LEU A C 1
ATOM 705 O O . LEU A 1 93 ? -15.958 5.132 0.245 1.00 85.44 93 LEU A O 1
ATOM 709 N N . LEU A 1 94 ? -14.538 3.440 -0.193 1.00 82.69 94 LEU A N 1
ATOM 710 C CA . LEU A 1 94 ? -15.214 2.402 0.596 1.00 82.69 94 LEU A CA 1
ATOM 711 C C . LEU A 1 94 ? -14.761 2.365 2.064 1.00 82.69 94 LEU A C 1
ATOM 713 O O . LEU A 1 94 ? -15.405 1.719 2.894 1.00 82.69 94 LEU A O 1
ATOM 717 N N . THR A 1 95 ? -13.658 3.047 2.371 1.00 72.94 95 THR A N 1
ATOM 718 C CA . THR A 1 95 ? -13.077 3.214 3.711 1.00 72.94 95 THR A CA 1
ATOM 719 C C . THR A 1 95 ? -13.213 4.663 4.163 1.00 72.94 95 THR A C 1
ATOM 721 O O . THR A 1 95 ? -13.881 4.916 5.189 1.00 72.94 95 THR A O 1
#

Secondary structure (DSSP, 8-state):
-HHHHHHHHHHHHHHHHHHHHHHHHTTSS---HHHHHHHHHHHHHHHHHHHHSTTTTHHHHHHHHHHHHHHHHHHTT-HHHHHHHHHHHHHHHH-